Protein AF-G0NQB1-F1 (afdb_monomer)

Sequence (107 aa):
MPKEIKEIKDFLVKARRKDAKSVKIKKNSNNTKFKVRCASYLYTLVVAVSFVCISRKGDISNIRALPKQSHPQRAPVFLPDSLPADKDKAEKLKQSLPPGIQVKELK

Radius of gyration: 19.6 Å; Cα contacts (8 Å, |Δi|>4): 130; chains: 1; bounding box: 33×49×45 Å

pLDDT: mean 76.38, std 19.28, range [37.69, 95.94]

Solvent-accessible surface area (backbone atoms only — not comparable to full-atom values): 6959 Å² total; per-residue (Å²): 115,78,43,82,44,92,50,69,67,62,49,54,56,54,63,70,36,93,56,39,60,34,36,38,37,37,67,49,99,64,35,38,35,43,33,38,35,38,83,86,41,41,38,35,37,73,45,61,66,65,88,71,71,81,70,84,78,85,78,98,79,79,94,74,87,78,84,89,77,91,81,84,89,76,77,87,78,75,79,83,87,70,84,58,79,49,61,53,51,55,52,52,55,58,70,70,49,60,90,87,49,48,73,43,81,43,128

Mean predicted aligned error: 12.9 Å

Organism: Caenorhabd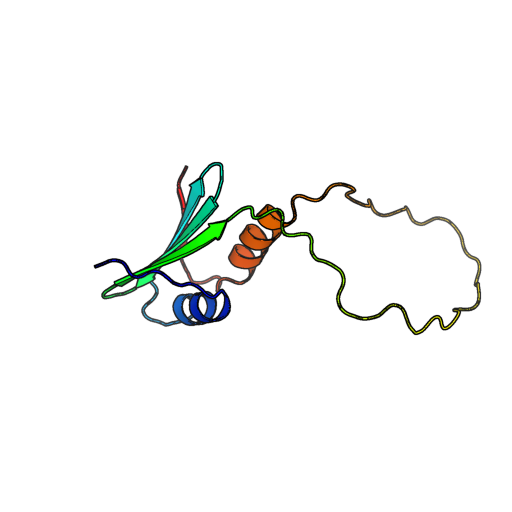itis brenneri (NCBI:txid135651)

Secondary structure (DSSP, 8-state):
--EEE--HHHHHHHHTSTT--EEEEEE-SSEEEEEEE-SS-EEEEEEE---------S------PPPP----------------TTHHHHHHHHHTS-TTSEEEEE-

Nearest PDB structures (foldseek):
  9cai-assembly1_Ck  TM=9.810E-01  e=1.920E-11  Caenorhabditis elegans
  7oyc-assembly1_k1  TM=9.783E-01  e=7.124E-10  Xenopus laevis
  7qiz-assembly1_m  TM=9.636E-01  e=1.758E-09  Solanum lycopersicum
  6zj3-assembly1_Lz  TM=9.551E-01  e=2.478E-08  Euglena gracilis
  8a3w-assembly1_k  TM=9.361E-01  e=1.166E-07  Leishmania major strain Friedlin

InterPro domains:
  IPR002675 Large ribosomal subunit protein eL38 [PF01781] (2-48)
  IPR002675 Large ribosomal subunit protein eL38 [PTHR10965] (1-106)
  IPR038464 Large ribosomal subunit protein eL38 superfamily [G3DSA:3.30.720.90] (1-51)
  IPR038464 Large ribosomal subunit protein eL38 superfamily [G3DSA:3.30.720.90] (52-107)

Structure (mmCIF, N/CA/C/O backbone):
data_AF-G0NQB1-F1
#
_entry.id   AF-G0NQB1-F1
#
loop_
_atom_site.group_PDB
_atom_site.id
_atom_site.type_symbol
_atom_site.label_atom_id
_atom_site.label_alt_id
_atom_site.label_comp_id
_atom_site.label_asym_id
_atom_site.label_entity_id
_atom_site.label_seq_id
_atom_site.pdbx_PDB_ins_code
_atom_site.Cartn_x
_atom_site.Cartn_y
_atom_site.Cartn_z
_atom_site.occupancy
_atom_site.B_iso_or_equiv
_atom_site.auth_seq_id
_atom_site.auth_comp_id
_atom_site.auth_asym_id
_atom_site.auth_atom_id
_atom_site.pdbx_PDB_model_num
ATOM 1 N N . MET A 1 1 ? -9.371 -12.072 6.778 1.00 86.44 1 MET A N 1
ATOM 2 C CA . MET A 1 1 ? -8.842 -12.462 5.449 1.00 86.44 1 MET A CA 1
ATOM 3 C C . MET A 1 1 ? -8.306 -11.231 4.712 1.00 86.44 1 MET A C 1
ATOM 5 O O . MET A 1 1 ? -8.908 -10.168 4.859 1.00 86.44 1 MET A O 1
ATOM 9 N N . PRO A 1 2 ? -7.174 -11.321 3.989 1.00 92.88 2 PRO A N 1
ATOM 10 C CA . PRO A 1 2 ? -6.666 -10.242 3.132 1.00 92.88 2 PRO A CA 1
ATOM 11 C C . PRO A 1 2 ? -7.607 -9.949 1.953 1.00 92.88 2 PRO A C 1
ATOM 13 O O . PRO A 1 2 ? -8.291 -10.855 1.486 1.00 92.88 2 PRO A O 1
ATOM 16 N N . LYS A 1 3 ? -7.637 -8.699 1.477 1.00 95.12 3 LYS A N 1
ATOM 17 C CA . LYS A 1 3 ? -8.419 -8.273 0.305 1.00 95.12 3 LYS A CA 1
ATOM 18 C C . LYS A 1 3 ? -7.513 -7.621 -0.736 1.00 95.12 3 LYS A C 1
ATOM 20 O O . LYS A 1 3 ? -6.680 -6.783 -0.394 1.00 95.12 3 LYS A O 1
ATOM 25 N N . GLU A 1 4 ? -7.696 -7.980 -1.997 1.00 94.88 4 GLU A N 1
ATOM 26 C CA . GLU A 1 4 ? -6.977 -7.370 -3.115 1.00 94.88 4 GLU A CA 1
ATOM 27 C C . GLU A 1 4 ? -7.727 -6.143 -3.648 1.00 94.88 4 GLU A C 1
ATOM 29 O O . GLU A 1 4 ? -8.957 -6.133 -3.695 1.00 94.88 4 GLU A O 1
ATOM 34 N N . ILE A 1 5 ? -6.982 -5.103 -4.024 1.00 94.56 5 ILE A N 1
ATOM 35 C CA . ILE A 1 5 ? -7.498 -3.915 -4.709 1.00 94.56 5 ILE A CA 1
ATOM 36 C C . ILE A 1 5 ? -6.922 -3.909 -6.125 1.00 94.56 5 ILE A C 1
ATOM 38 O O . ILE A 1 5 ? -5.704 -3.973 -6.285 1.00 94.56 5 ILE A O 1
ATOM 42 N N . LYS A 1 6 ? -7.795 -3.802 -7.132 1.00 90.12 6 LYS A N 1
ATOM 43 C CA . LYS A 1 6 ? -7.408 -3.757 -8.551 1.00 90.12 6 LYS A CA 1
ATOM 44 C C . LYS A 1 6 ? -7.105 -2.337 -9.036 1.00 90.12 6 LYS A C 1
ATOM 46 O O . LYS A 1 6 ? -6.227 -2.150 -9.870 1.00 90.12 6 LYS A O 1
ATOM 51 N N . GLU A 1 7 ? -7.802 -1.338 -8.496 1.00 91.12 7 GLU A N 1
ATOM 52 C CA . GLU A 1 7 ? -7.717 0.048 -8.957 1.00 91.12 7 GLU A CA 1
ATOM 53 C C . GLU A 1 7 ? -6.954 0.973 -8.004 1.00 91.12 7 GLU A C 1
ATOM 55 O O . GLU A 1 7 ? -7.046 0.895 -6.778 1.00 91.12 7 GLU A O 1
ATOM 60 N N . ILE A 1 8 ? -6.242 1.937 -8.585 1.00 90.38 8 ILE A N 1
ATOM 61 C CA . ILE A 1 8 ? -5.481 2.942 -7.833 1.00 90.38 8 ILE A CA 1
ATOM 62 C C . ILE A 1 8 ? -6.405 3.903 -7.069 1.00 90.38 8 ILE A C 1
ATOM 64 O O . ILE A 1 8 ? -6.087 4.312 -5.950 1.00 90.38 8 ILE A O 1
ATOM 68 N N . LYS A 1 9 ? -7.553 4.268 -7.653 1.00 90.38 9 LYS A N 1
ATOM 69 C CA . LYS A 1 9 ? -8.508 5.201 -7.033 1.00 90.38 9 LYS A CA 1
ATOM 70 C C . LYS A 1 9 ? -9.034 4.642 -5.713 1.00 90.38 9 LYS A C 1
ATOM 72 O O . LYS A 1 9 ? -8.936 5.305 -4.681 1.00 90.38 9 LYS A O 1
ATOM 77 N N . ASP A 1 10 ? -9.474 3.387 -5.732 1.00 92.69 10 ASP A N 1
ATOM 78 C CA . ASP A 1 10 ? -9.927 2.667 -4.542 1.00 92.69 10 ASP A CA 1
ATOM 79 C C . ASP A 1 10 ? -8.842 2.586 -3.472 1.00 92.69 10 ASP A C 1
ATOM 81 O O . ASP A 1 10 ? -9.115 2.774 -2.285 1.00 92.69 10 ASP A O 1
ATOM 85 N N . PHE A 1 11 ? -7.592 2.358 -3.879 1.00 93.50 11 PHE A N 1
ATOM 86 C CA . PHE A 1 11 ? -6.463 2.346 -2.957 1.00 93.50 11 PHE A CA 1
ATOM 87 C C . PHE A 1 11 ? -6.292 3.688 -2.231 1.00 93.50 11 PHE A C 1
ATOM 89 O O . PHE A 1 11 ? -6.177 3.702 -1.004 1.00 93.50 11 PHE A O 1
ATOM 96 N N . LEU A 1 12 ? -6.324 4.813 -2.953 1.00 91.69 12 LEU A N 1
ATOM 97 C CA . LEU A 1 12 ? -6.192 6.144 -2.350 1.00 91.69 12 LEU A CA 1
ATOM 98 C C . LEU A 1 12 ? -7.356 6.464 -1.408 1.00 91.69 12 LEU A C 1
ATOM 100 O O . LEU A 1 12 ? -7.134 7.007 -0.324 1.00 91.69 12 LEU A O 1
ATOM 104 N N . VAL A 1 13 ? -8.581 6.070 -1.768 1.00 92.94 13 VAL A N 1
ATOM 105 C CA . VAL A 1 13 ? -9.748 6.209 -0.885 1.00 92.94 13 VAL A CA 1
ATOM 106 C C . VAL A 1 13 ? -9.541 5.406 0.399 1.00 92.94 13 VAL A C 1
ATOM 108 O O . VAL A 1 13 ? -9.761 5.928 1.490 1.00 92.94 13 VAL A O 1
ATOM 111 N N . LYS A 1 14 ? -9.063 4.158 0.311 1.00 92.31 14 LYS A N 1
ATOM 112 C CA . LYS A 1 14 ? -8.796 3.320 1.493 1.00 92.31 14 LYS A CA 1
ATOM 113 C C . LYS A 1 14 ? -7.663 3.864 2.360 1.00 92.31 14 LYS A C 1
ATOM 115 O O . LYS A 1 14 ? -7.780 3.806 3.580 1.00 92.31 14 LYS A O 1
ATOM 120 N N . ALA A 1 15 ? -6.608 4.407 1.757 1.00 92.44 15 ALA A N 1
ATOM 121 C CA . ALA A 1 15 ? -5.475 4.986 2.476 1.00 92.44 15 ALA A CA 1
ATOM 122 C C . ALA A 1 15 ? -5.827 6.282 3.225 1.00 92.44 15 ALA A C 1
ATOM 124 O O . ALA A 1 15 ? -5.206 6.584 4.238 1.00 92.44 15 ALA A O 1
ATOM 125 N N . ARG A 1 16 ? -6.826 7.039 2.755 1.00 91.94 16 ARG A N 1
ATOM 126 C CA . ARG A 1 16 ? -7.288 8.281 3.401 1.00 91.94 16 ARG A CA 1
ATOM 127 C C . ARG A 1 16 ? -8.332 8.067 4.496 1.00 91.94 16 ARG A C 1
ATOM 129 O O . ARG A 1 16 ? -8.700 9.022 5.176 1.00 91.94 16 ARG A O 1
ATOM 136 N N . ARG A 1 17 ? -8.846 6.849 4.679 1.00 92.75 17 ARG A N 1
ATOM 137 C CA . ARG A 1 17 ? -9.840 6.598 5.726 1.00 92.75 17 ARG A CA 1
ATOM 138 C C . ARG A 1 17 ? -9.203 6.640 7.115 1.00 92.75 17 ARG A C 1
ATOM 140 O O . ARG A 1 17 ? -8.101 6.145 7.326 1.00 92.75 17 ARG A O 1
ATOM 147 N N . LYS A 1 1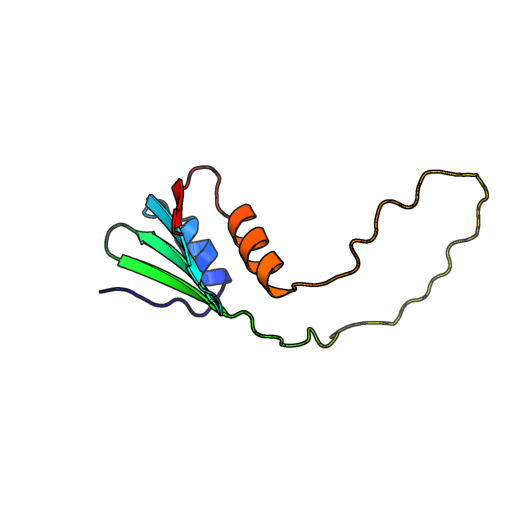8 ? -9.979 7.113 8.091 1.00 91.50 18 LYS A N 1
ATOM 148 C CA . LYS A 1 18 ? -9.610 7.183 9.517 1.00 91.50 18 LYS A CA 1
ATOM 149 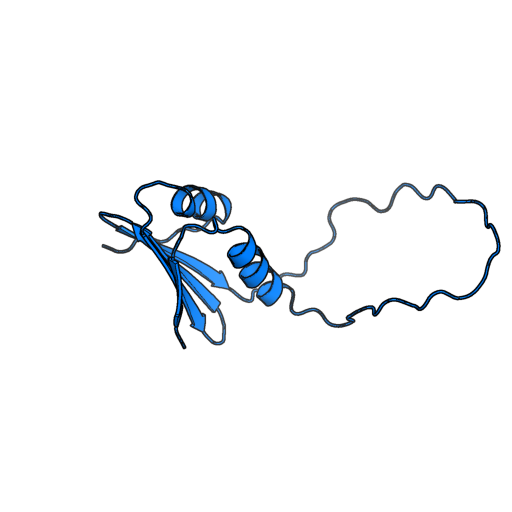C C . LYS A 1 18 ? -9.238 5.841 10.166 1.00 91.50 18 LYS A C 1
ATOM 151 O O . LYS A 1 18 ? -8.596 5.821 11.206 1.00 91.50 18 LYS A O 1
ATOM 156 N N . ASP A 1 19 ? -9.661 4.717 9.587 1.00 90.12 19 ASP A N 1
ATOM 157 C CA . ASP A 1 19 ? -9.354 3.372 10.083 1.00 90.12 19 ASP A CA 1
ATOM 158 C C . ASP A 1 19 ? -8.033 2.804 9.539 1.00 90.12 19 ASP A C 1
ATOM 160 O O . ASP A 1 19 ? -7.611 1.729 9.980 1.00 90.12 19 ASP A O 1
ATOM 164 N N . ALA A 1 20 ? -7.387 3.488 8.588 1.00 92.00 20 ALA A N 1
ATOM 165 C CA . ALA A 1 20 ? -6.090 3.105 8.050 1.00 92.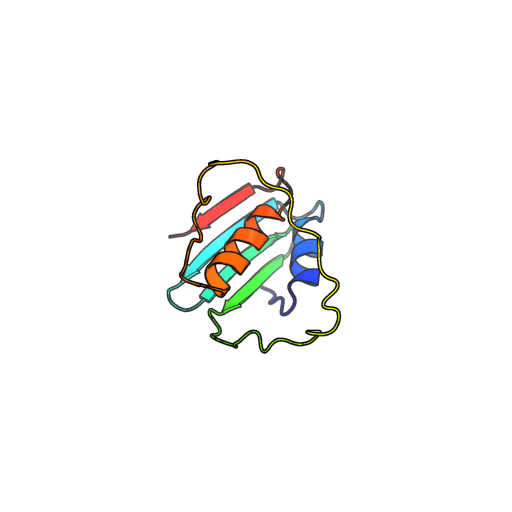00 20 ALA A CA 1
ATOM 166 C C . ALA A 1 20 ? -4.968 3.515 9.017 1.00 92.00 20 ALA A C 1
ATOM 168 O O . ALA A 1 20 ? -4.785 4.687 9.324 1.00 92.00 20 ALA A O 1
ATOM 169 N N . LYS A 1 21 ? -4.208 2.528 9.506 1.00 91.81 21 LYS A N 1
ATOM 170 C CA . LYS A 1 21 ? -3.172 2.726 10.535 1.00 91.81 21 LYS A CA 1
ATOM 171 C C . LYS A 1 21 ? -1.766 2.826 9.953 1.00 91.81 21 LYS A C 1
ATOM 173 O O . LYS A 1 21 ? -0.942 3.596 10.427 1.00 91.81 21 LYS A O 1
ATOM 178 N N . SER A 1 22 ? -1.464 1.989 8.963 1.00 92.62 22 SER A N 1
ATOM 179 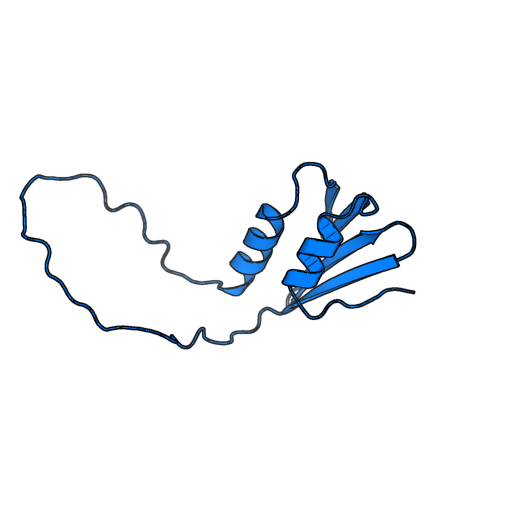C CA . SER A 1 22 ? -0.139 1.945 8.340 1.00 92.62 22 SER A CA 1
ATOM 180 C C . SER A 1 22 ? -0.199 1.405 6.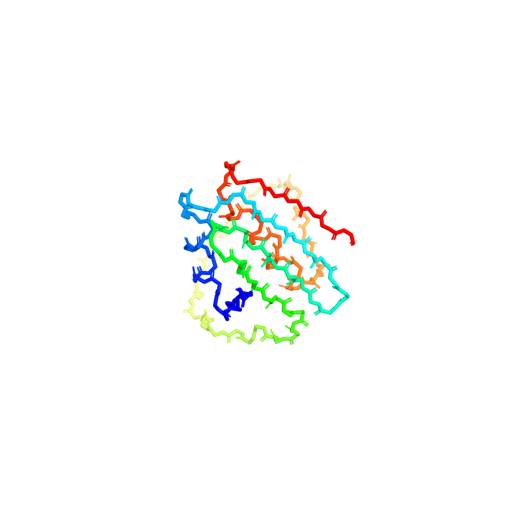921 1.00 92.62 22 SER A C 1
ATOM 182 O O . SER A 1 22 ? -1.054 0.579 6.586 1.00 92.62 22 SER A O 1
ATOM 184 N N . VAL A 1 23 ? 0.749 1.843 6.100 1.00 95.12 23 VAL A N 1
ATOM 185 C CA . VAL A 1 23 ? 0.990 1.320 4.758 1.00 95.12 23 VAL A CA 1
ATOM 186 C C . VAL A 1 23 ? 2.350 0.645 4.750 1.00 95.12 23 VAL A C 1
ATOM 188 O O . VAL A 1 23 ? 3.373 1.267 5.015 1.00 95.12 23 VAL A O 1
ATOM 191 N N . LYS A 1 24 ? 2.372 -0.650 4.444 1.00 95.00 24 LYS A N 1
ATOM 192 C CA . LYS A 1 24 ? 3.608 -1.404 4.244 1.00 95.00 24 LYS A CA 1
ATOM 193 C C . LYS A 1 24 ? 3.864 -1.562 2.758 1.00 95.00 24 LYS A C 1
ATOM 195 O O . LYS A 1 24 ? 3.020 -2.099 2.043 1.00 95.00 24 LYS A O 1
ATOM 200 N N . ILE A 1 25 ? 5.029 -1.138 2.299 1.00 94.56 25 ILE A N 1
ATOM 201 C CA . ILE A 1 25 ? 5.416 -1.225 0.893 1.00 94.56 25 ILE A CA 1
ATOM 202 C C . ILE A 1 25 ? 6.421 -2.356 0.780 1.00 94.56 25 ILE A C 1
ATOM 204 O O . ILE A 1 25 ? 7.509 -2.268 1.340 1.00 94.56 25 ILE A O 1
ATOM 208 N N . LYS A 1 26 ? 6.042 -3.436 0.095 1.00 93.31 26 LYS A N 1
ATOM 209 C CA . LYS A 1 26 ? 6.954 -4.540 -0.207 1.00 93.31 26 LYS A CA 1
ATOM 210 C C . LYS A 1 26 ? 7.369 -4.443 -1.664 1.00 93.31 26 LYS A C 1
ATOM 212 O O . LYS A 1 26 ? 6.545 -4.681 -2.549 1.00 93.31 26 LYS A O 1
ATOM 217 N N . LYS A 1 27 ? 8.633 -4.104 -1.890 1.00 90.56 27 LYS A N 1
ATOM 218 C CA . LYS A 1 27 ? 9.250 -4.152 -3.213 1.00 90.56 27 LYS A CA 1
ATOM 219 C C . LYS A 1 27 ? 9.625 -5.608 -3.499 1.00 90.56 27 LYS A C 1
ATOM 221 O O . LYS A 1 27 ? 10.197 -6.282 -2.652 1.00 90.56 27 LYS A O 1
ATOM 226 N N . ASN A 1 28 ? 9.212 -6.109 -4.650 1.00 89.75 28 ASN A N 1
ATOM 227 C CA . ASN A 1 28 ? 9.618 -7.394 -5.203 1.00 89.75 28 ASN A CA 1
ATOM 228 C C . ASN 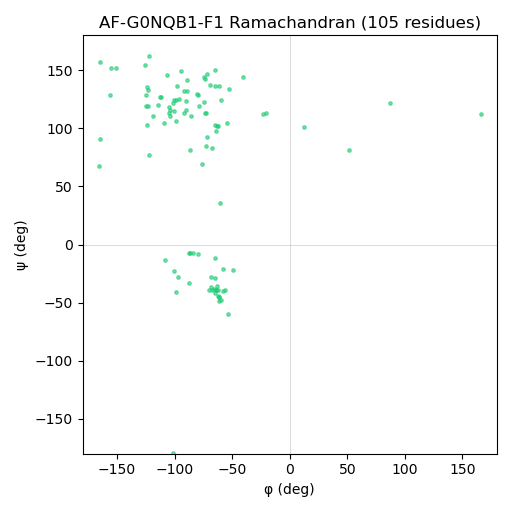A 1 28 ? 10.237 -7.111 -6.576 1.00 89.75 28 ASN A C 1
ATOM 230 O O . ASN A 1 28 ? 9.981 -6.051 -7.148 1.00 89.75 28 ASN A O 1
ATOM 234 N N . SER A 1 29 ? 11.002 -8.046 -7.136 1.00 87.38 29 SER A N 1
ATOM 235 C CA . SER A 1 29 ? 11.719 -7.804 -8.398 1.00 87.38 29 SER A CA 1
ATOM 236 C C . SER A 1 29 ? 10.792 -7.383 -9.547 1.00 87.38 29 SER A C 1
ATOM 238 O O . SER A 1 29 ? 11.110 -6.462 -10.291 1.00 87.38 29 SER A O 1
ATOM 240 N N . ASN A 1 30 ? 9.603 -7.993 -9.634 1.00 84.75 30 ASN A N 1
ATOM 241 C CA . ASN A 1 30 ? 8.678 -7.799 -10.762 1.00 84.75 30 ASN A CA 1
ATOM 242 C C . ASN A 1 30 ? 7.428 -6.979 -10.396 1.00 84.75 30 ASN A C 1
ATOM 244 O O . ASN A 1 30 ? 6.662 -6.563 -11.265 1.00 84.75 30 ASN A O 1
ATOM 248 N N . ASN A 1 31 ? 7.167 -6.778 -9.102 1.00 88.56 31 ASN A N 1
ATOM 249 C CA . ASN A 1 31 ? 5.991 -6.053 -8.631 1.00 88.56 31 ASN A CA 1
ATOM 250 C C . ASN A 1 31 ? 6.243 -5.358 -7.295 1.00 88.56 31 ASN A C 1
ATOM 252 O O . ASN A 1 31 ? 7.022 -5.808 -6.465 1.00 88.56 31 ASN A O 1
ATOM 256 N N . THR A 1 32 ? 5.542 -4.260 -7.054 1.00 90.56 32 THR A N 1
ATOM 257 C CA . THR A 1 32 ? 5.524 -3.603 -5.748 1.00 90.56 32 THR A CA 1
ATOM 258 C C . THR A 1 32 ? 4.142 -3.768 -5.140 1.00 90.56 32 THR A C 1
ATOM 260 O O . THR A 1 32 ? 3.131 -3.461 -5.769 1.00 90.56 32 THR A O 1
ATOM 263 N N . LYS A 1 33 ? 4.085 -4.284 -3.911 1.00 93.75 33 LYS A N 1
ATOM 264 C CA . LYS A 1 33 ? 2.834 -4.505 -3.183 1.00 93.75 33 LYS A CA 1
ATOM 265 C C . LYS A 1 33 ? 2.660 -3.428 -2.123 1.00 93.75 33 LYS A C 1
ATOM 267 O O . LYS A 1 33 ? 3.421 -3.385 -1.154 1.00 93.75 33 LYS A O 1
ATOM 272 N N . PHE A 1 34 ? 1.628 -2.609 -2.274 1.00 94.81 34 PHE A N 1
ATOM 273 C CA . PHE A 1 34 ? 1.211 -1.631 -1.276 1.00 94.81 34 PHE A CA 1
ATOM 274 C C . PHE A 1 34 ? 0.167 -2.265 -0.367 1.00 94.81 34 PHE A C 1
ATOM 276 O O . PHE A 1 34 ? -0.931 -2.598 -0.807 1.00 94.81 34 PHE A O 1
ATOM 283 N N . LYS A 1 35 ? 0.517 -2.465 0.902 1.00 95.00 35 LYS A N 1
ATOM 284 C CA . LYS A 1 35 ? -0.323 -3.149 1.885 1.00 95.00 35 LYS A CA 1
ATOM 285 C C . LYS A 1 35 ? -0.851 -2.150 2.913 1.00 95.00 35 LYS A C 1
ATOM 287 O O . LYS A 1 35 ? -0.110 -1.749 3.805 1.00 95.00 35 LYS A O 1
ATOM 292 N N . VAL A 1 36 ? -2.119 -1.768 2.821 1.00 95.25 36 VAL A N 1
ATOM 293 C CA . VAL A 1 36 ? -2.773 -0.867 3.784 1.00 95.25 36 VAL A CA 1
ATOM 294 C C . VAL A 1 36 ? -3.394 -1.696 4.900 1.00 95.25 36 VAL A C 1
ATOM 296 O O . VAL A 1 36 ? -4.224 -2.575 4.650 1.00 95.25 36 VAL A O 1
ATOM 299 N N . ARG A 1 37 ? -3.005 -1.420 6.146 1.00 94.31 37 ARG A N 1
ATOM 300 C CA . ARG A 1 37 ? -3.621 -2.020 7.329 1.00 94.31 37 ARG A CA 1
ATOM 301 C C . ARG A 1 37 ? -4.775 -1.150 7.813 1.00 94.31 37 ARG A C 1
ATOM 303 O O . ARG A 1 37 ? -4.549 -0.046 8.303 1.00 94.31 37 ARG A O 1
ATOM 310 N N . CYS A 1 38 ? -5.983 -1.698 7.749 1.00 93.19 38 CYS A N 1
ATOM 311 C CA . CYS A 1 38 ? -7.179 -1.131 8.369 1.00 93.19 38 CYS A CA 1
ATOM 312 C C . CYS A 1 38 ? -7.514 -1.873 9.677 1.00 93.19 38 CYS A C 1
ATOM 314 O O . CYS A 1 38 ? -6.815 -2.818 10.063 1.00 93.19 38 CYS A O 1
ATOM 316 N N . ALA A 1 39 ? -8.594 -1.475 10.356 1.00 91.12 39 ALA A N 1
ATOM 317 C CA . ALA A 1 39 ? -9.071 -2.140 11.572 1.00 91.12 39 ALA A CA 1
ATOM 318 C C . ALA A 1 39 ? -9.274 -3.655 11.357 1.00 91.12 39 ALA A C 1
ATOM 320 O O . ALA A 1 39 ? -8.569 -4.468 11.957 1.00 91.12 39 ALA A O 1
ATOM 321 N N . SER A 1 40 ? -10.147 -4.033 10.421 1.00 90.19 40 SER A N 1
ATOM 322 C CA . SER A 1 40 ? -10.537 -5.438 10.211 1.00 90.19 40 SER A CA 1
ATOM 323 C C . SER A 1 40 ? -9.768 -6.139 9.086 1.00 90.19 40 SER A C 1
ATOM 325 O O . SER A 1 40 ? -9.572 -7.351 9.127 1.00 90.19 40 SER A O 1
ATOM 327 N N . TYR A 1 41 ? -9.304 -5.393 8.079 1.00 93.75 41 TYR A N 1
ATOM 328 C CA . TYR A 1 41 ? -8.764 -5.964 6.841 1.00 93.75 41 TYR A CA 1
ATOM 329 C C . TYR A 1 41 ? -7.358 -5.455 6.520 1.00 93.75 41 TYR A C 1
ATOM 331 O O . TYR A 1 41 ? -6.960 -4.354 6.903 1.00 93.75 41 TYR A O 1
ATOM 339 N N . LEU A 1 42 ? -6.620 -6.277 5.777 1.00 94.75 42 LEU A N 1
ATOM 340 C CA . LEU A 1 42 ? -5.406 -5.881 5.079 1.00 94.75 42 LEU A CA 1
ATOM 341 C C . LEU A 1 42 ? -5.753 -5.760 3.598 1.00 94.75 42 LEU A C 1
ATOM 343 O O . LEU A 1 42 ? -6.148 -6.757 2.994 1.00 94.75 42 LEU A O 1
ATOM 347 N N . TYR A 1 43 ? -5.601 -4.566 3.039 1.00 95.69 43 TYR A N 1
ATOM 348 C CA . TYR A 1 43 ? -5.790 -4.336 1.614 1.00 95.69 43 TYR A CA 1
ATOM 349 C C . TYR A 1 43 ? -4.450 -4.352 0.897 1.00 95.69 43 TYR A C 1
ATOM 351 O O . TYR A 1 43 ? -3.493 -3.752 1.385 1.00 95.69 43 TYR A O 1
ATOM 359 N N . THR A 1 44 ? -4.373 -5.014 -0.253 1.00 95.94 44 THR A N 1
ATOM 360 C CA . THR A 1 44 ? -3.151 -5.069 -1.058 1.00 95.94 44 THR A CA 1
ATOM 361 C C . THR A 1 44 ? -3.411 -4.597 -2.478 1.00 95.94 44 THR A C 1
ATOM 363 O O . THR A 1 44 ? -4.194 -5.220 -3.187 1.00 95.94 44 THR A O 1
ATOM 366 N N . LEU A 1 45 ? -2.721 -3.535 -2.892 1.00 94.50 45 LEU A N 1
ATOM 367 C CA . LEU A 1 45 ? -2.605 -3.137 -4.293 1.00 94.50 45 LEU A CA 1
ATOM 368 C C . LEU A 1 45 ? -1.298 -3.710 -4.846 1.00 94.50 45 LEU A C 1
ATOM 370 O O . LEU A 1 45 ? -0.228 -3.486 -4.268 1.00 94.50 45 LEU A O 1
ATOM 374 N N . VAL A 1 46 ? -1.382 -4.455 -5.946 1.00 91.88 46 VAL A N 1
ATOM 375 C CA . VAL A 1 46 ? -0.211 -4.971 -6.660 1.00 91.88 46 VAL A CA 1
ATOM 376 C C . VAL A 1 46 ? 0.042 -4.088 -7.872 1.00 91.88 46 VAL A C 1
ATOM 378 O O . VAL A 1 46 ? -0.764 -4.038 -8.791 1.00 91.88 46 VAL A O 1
ATOM 381 N N . VAL A 1 47 ? 1.177 -3.396 -7.873 1.00 88.81 47 VAL A N 1
ATOM 382 C CA . VAL A 1 47 ? 1.653 -2.638 -9.030 1.00 88.81 47 VAL A CA 1
ATOM 383 C C . VAL A 1 47 ? 2.686 -3.502 -9.735 1.00 88.81 47 VAL A C 1
ATOM 385 O O . VAL A 1 47 ? 3.786 -3.710 -9.217 1.00 88.81 47 VAL A O 1
ATOM 388 N N . ALA A 1 48 ? 2.311 -4.066 -10.879 1.00 85.00 48 ALA A N 1
ATOM 389 C CA . ALA A 1 48 ? 3.249 -4.752 -11.753 1.00 85.00 48 ALA A CA 1
ATOM 390 C C . ALA A 1 48 ? 4.116 -3.727 -12.493 1.00 85.00 48 ALA A C 1
ATOM 392 O O . ALA A 1 48 ? 3.634 -2.663 -12.882 1.00 85.00 48 ALA A O 1
ATOM 393 N N . VAL A 1 49 ? 5.384 -4.072 -12.713 1.00 72.44 49 VAL A N 1
ATOM 394 C CA . VAL A 1 49 ? 6.246 -3.385 -13.684 1.00 72.44 49 VAL A CA 1
ATOM 395 C C . VAL A 1 49 ? 5.826 -3.874 -15.071 1.00 72.44 49 VAL A C 1
ATOM 397 O O . VAL A 1 49 ? 6.472 -4.717 -15.685 1.00 72.44 49 VAL A O 1
ATOM 400 N N . SER A 1 50 ? 4.631 -3.480 -15.502 1.00 54.66 50 SER A N 1
ATOM 401 C CA . SER A 1 50 ? 4.132 -3.808 -16.829 1.00 54.66 50 SER A CA 1
ATOM 402 C C . SER A 1 50 ? 4.658 -2.759 -17.802 1.00 54.66 50 SER A C 1
ATOM 404 O O . SER A 1 50 ? 4.177 -1.627 -17.772 1.00 54.66 50 SER A O 1
ATOM 406 N N . PHE A 1 51 ? 5.569 -3.169 -18.694 1.00 42.34 51 PHE A N 1
ATOM 407 C CA . PHE A 1 51 ? 6.065 -2.439 -19.875 1.00 42.34 51 PHE A CA 1
ATOM 408 C C . PHE A 1 51 ? 4.959 -2.109 -20.901 1.00 42.34 51 PHE A C 1
ATOM 410 O O . PHE A 1 51 ? 5.176 -2.135 -22.112 1.00 42.34 51 PHE A O 1
ATOM 417 N N . VAL A 1 52 ? 3.742 -1.808 -20.455 1.00 43.31 52 VAL A N 1
ATOM 418 C CA . VAL A 1 52 ? 2.710 -1.262 -21.324 1.00 43.31 52 VAL A CA 1
ATOM 419 C C . VAL A 1 52 ? 3.135 0.166 -21.614 1.00 43.31 52 VAL A C 1
ATOM 421 O O . VAL A 1 52 ? 2.888 1.090 -20.836 1.00 43.31 52 VAL A O 1
ATOM 424 N N . CYS A 1 53 ? 3.857 0.283 -22.730 1.00 37.69 53 CYS A N 1
ATOM 425 C CA . CYS A 1 53 ? 3.929 1.448 -23.587 1.00 37.69 53 CYS A CA 1
ATOM 426 C C . CYS A 1 53 ? 2.695 2.307 -23.328 1.00 37.69 53 CYS A C 1
ATOM 428 O O . CYS A 1 53 ? 1.567 1.892 -23.605 1.00 37.69 53 CYS A O 1
ATOM 430 N N . ILE A 1 54 ? 2.904 3.491 -22.755 1.00 44.34 54 ILE A N 1
ATOM 431 C CA . ILE A 1 54 ? 1.909 4.546 -22.851 1.00 44.34 54 ILE A CA 1
ATOM 432 C C . ILE A 1 54 ? 1.915 4.909 -24.334 1.00 44.34 54 ILE A C 1
ATOM 434 O O . ILE A 1 54 ? 2.615 5.819 -24.772 1.00 44.34 54 ILE A O 1
ATOM 438 N N . SER A 1 55 ? 1.182 4.132 -25.130 1.00 41.97 55 SER A N 1
ATOM 439 C CA . SER A 1 55 ? 0.706 4.574 -26.420 1.00 41.97 55 SER A CA 1
ATOM 440 C C . SER A 1 55 ? -0.046 5.861 -26.139 1.00 41.97 55 SER A C 1
ATOM 442 O O . SER A 1 55 ? -1.131 5.856 -25.556 1.00 41.97 55 SER A O 1
ATOM 444 N N . ARG A 1 56 ? 0.624 6.960 -26.489 1.00 52.62 56 ARG A N 1
ATOM 445 C CA . ARG A 1 56 ? 0.070 8.281 -26.760 1.00 52.62 56 ARG A CA 1
ATOM 446 C C . ARG A 1 56 ? -1.401 8.144 -27.159 1.00 52.62 56 ARG A C 1
ATOM 448 O O . ARG A 1 56 ? -1.697 7.613 -28.226 1.00 52.62 56 ARG A O 1
ATOM 455 N N . LYS A 1 57 ? -2.315 8.620 -26.322 1.00 46.50 57 LYS A N 1
ATOM 456 C CA . LYS A 1 57 ? -3.674 8.940 -26.756 1.00 46.50 57 LYS A CA 1
ATOM 457 C C . LYS A 1 57 ? -3.951 10.394 -26.393 1.00 46.50 57 LYS A C 1
ATOM 459 O O . LYS A 1 57 ? -4.181 10.694 -25.228 1.00 46.50 57 LYS A O 1
ATOM 464 N N . GLY A 1 58 ? -3.879 11.222 -27.438 1.00 42.72 58 GLY A N 1
ATOM 465 C CA . GLY A 1 58 ? -4.406 12.584 -27.559 1.00 42.72 58 GLY A CA 1
ATOM 466 C C . GLY A 1 58 ? -3.472 13.692 -27.065 1.00 42.72 58 GLY A C 1
ATOM 467 O O . GLY A 1 58 ? -3.061 13.664 -25.914 1.00 42.72 58 GLY A O 1
ATOM 468 N N . ASP A 1 59 ? -3.053 14.698 -27.832 1.00 39.44 59 ASP A N 1
ATOM 469 C CA . ASP A 1 59 ? -3.277 15.043 -29.237 1.00 39.44 59 ASP A CA 1
ATOM 470 C C . ASP A 1 59 ? -2.106 15.926 -29.696 1.00 39.44 59 ASP A C 1
ATOM 472 O O . ASP A 1 59 ? -1.759 16.920 -29.055 1.00 39.44 59 ASP A O 1
ATOM 476 N N . ILE A 1 60 ? -1.484 15.560 -30.818 1.00 53.41 60 ILE A N 1
ATOM 477 C CA . ILE A 1 60 ? -0.589 16.437 -31.578 1.00 53.41 60 ILE A CA 1
ATOM 478 C C . ILE A 1 60 ? -1.493 17.226 -32.521 1.00 53.41 60 ILE A C 1
ATOM 480 O O . ILE A 1 60 ? -1.664 16.849 -33.674 1.00 53.41 60 ILE A O 1
ATOM 484 N N . SER A 1 61 ? -2.118 18.292 -32.031 1.00 51.25 61 SER A N 1
ATOM 485 C CA . SER A 1 61 ? -2.814 19.247 -32.899 1.00 51.25 61 SER A CA 1
ATOM 486 C C . SER A 1 61 ? -3.146 20.543 -32.161 1.00 51.25 61 SER A C 1
ATOM 488 O O . SER A 1 61 ? -4.312 20.841 -31.937 1.00 51.25 61 SER A O 1
ATOM 490 N N . ASN A 1 62 ? -2.128 21.326 -31.788 1.00 48.25 62 ASN A N 1
ATOM 491 C CA . ASN A 1 62 ? -2.130 22.761 -32.097 1.00 48.25 62 ASN A CA 1
ATOM 492 C C . ASN A 1 62 ? -0.727 23.366 -31.925 1.00 48.25 62 ASN A C 1
ATOM 494 O O . ASN A 1 62 ? -0.320 23.822 -30.858 1.00 48.25 62 ASN A O 1
ATOM 498 N N . ILE A 1 63 ? 0.021 23.355 -33.019 1.00 57.12 63 ILE A N 1
ATOM 499 C CA . ILE A 1 63 ? 1.163 24.230 -33.262 1.00 57.12 63 ILE A CA 1
ATOM 500 C C . ILE A 1 63 ? 0.637 25.667 -33.342 1.00 57.12 63 ILE A C 1
ATOM 502 O O . ILE A 1 63 ? 0.099 26.075 -34.367 1.00 57.12 63 ILE A O 1
ATOM 506 N N . ARG A 1 64 ? 0.817 26.458 -32.280 1.00 52.28 64 ARG A N 1
ATOM 507 C CA . ARG A 1 64 ? 0.801 27.920 -32.397 1.00 52.28 64 ARG A CA 1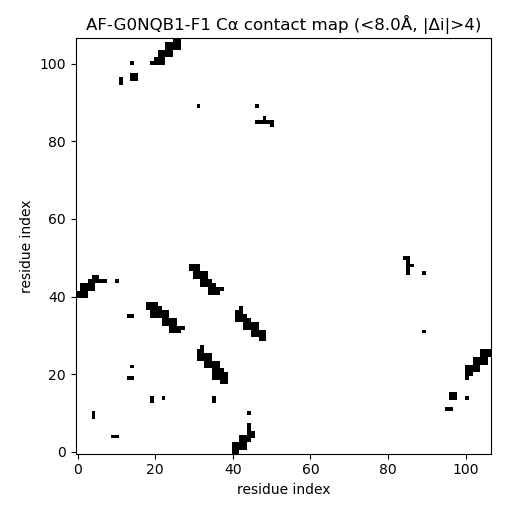
ATOM 508 C C . ARG A 1 64 ? 2.153 28.461 -31.961 1.00 52.28 64 ARG A C 1
ATOM 510 O O . ARG A 1 64 ? 2.544 28.352 -30.805 1.00 52.28 64 ARG A O 1
ATOM 517 N N . ALA A 1 65 ? 2.872 28.969 -32.955 1.00 53.25 65 ALA A N 1
ATOM 518 C CA . ALA A 1 65 ? 4.197 29.547 -32.855 1.00 53.25 65 ALA A CA 1
ATOM 519 C C . ALA A 1 65 ? 4.275 30.643 -31.780 1.00 53.25 65 ALA A C 1
ATOM 521 O O . ALA A 1 65 ? 3.442 31.548 -31.745 1.00 53.25 65 ALA A O 1
ATOM 522 N N . LEU A 1 66 ? 5.317 30.579 -30.949 1.00 48.62 66 LEU A N 1
ATOM 523 C CA . LEU A 1 66 ? 5.776 31.697 -30.127 1.00 48.62 66 LEU A CA 1
ATOM 524 C C . LEU A 1 66 ? 6.853 32.474 -30.907 1.00 48.62 66 LEU A C 1
ATOM 526 O O . LEU A 1 66 ? 7.766 31.845 -31.454 1.00 48.62 66 LEU A O 1
ATOM 530 N N . PRO A 1 67 ? 6.778 33.815 -30.981 1.00 57.78 67 PRO A N 1
ATOM 531 C CA . PRO A 1 67 ? 7.814 34.619 -31.612 1.00 57.78 67 PRO A CA 1
ATOM 532 C C . PRO A 1 67 ? 9.095 34.599 -30.772 1.00 57.78 67 PRO A C 1
ATOM 534 O O . PRO A 1 67 ? 9.073 34.711 -29.546 1.00 57.78 67 PRO A O 1
ATOM 537 N N . LYS A 1 68 ? 10.226 34.453 -31.467 1.00 62.81 68 LYS A N 1
ATOM 538 C CA . LYS A 1 68 ? 11.575 34.497 -30.902 1.00 62.81 68 LYS A CA 1
ATOM 539 C C . LYS A 1 68 ? 11.813 35.854 -30.236 1.00 62.81 68 LYS A C 1
ATOM 541 O O . LYS A 1 68 ? 11.741 36.878 -30.910 1.00 62.81 68 LYS A O 1
ATOM 546 N N . GLN A 1 69 ? 12.188 35.847 -28.961 1.00 52.22 69 GLN A N 1
ATOM 547 C CA . GLN A 1 69 ? 12.924 36.954 -28.360 1.00 52.22 69 GLN A CA 1
ATOM 548 C C . GLN A 1 69 ? 14.213 36.433 -27.730 1.00 52.22 69 GLN A C 1
ATOM 550 O O . GLN A 1 69 ? 14.249 35.439 -27.009 1.00 52.22 69 GLN A O 1
ATOM 555 N N . SER A 1 70 ? 15.285 37.103 -28.119 1.00 61.91 70 SER A N 1
ATOM 556 C CA . SER A 1 70 ? 16.687 36.887 -27.804 1.00 61.91 70 SER A CA 1
ATOM 557 C C . SER A 1 70 ? 17.032 37.326 -26.381 1.00 61.91 70 SER A C 1
ATOM 559 O O . SER A 1 70 ? 16.893 38.514 -26.095 1.00 61.91 70 SER A O 1
ATOM 561 N N . HIS A 1 71 ? 17.566 36.427 -25.544 1.00 55.22 71 HIS A N 1
ATOM 562 C CA . HIS A 1 71 ? 18.619 36.733 -24.557 1.00 55.22 71 HIS A CA 1
ATOM 563 C C . HIS A 1 71 ? 19.291 35.448 -24.007 1.00 55.22 71 HIS A C 1
ATOM 565 O O . HIS A 1 71 ? 18.706 34.368 -24.116 1.00 55.22 71 HIS A O 1
ATOM 571 N N . PRO A 1 72 ? 20.535 35.529 -23.485 1.00 53.88 72 PRO A N 1
ATOM 572 C CA . PRO A 1 72 ? 21.473 34.409 -23.415 1.00 53.88 72 PRO A CA 1
ATOM 573 C C . PRO A 1 72 ? 21.470 33.633 -22.081 1.00 53.88 72 PRO A C 1
ATOM 575 O O . PRO A 1 72 ? 21.283 34.195 -21.008 1.00 53.88 72 PRO A O 1
ATOM 578 N N . GLN A 1 73 ? 21.771 32.333 -22.201 1.00 57.81 73 GLN A N 1
ATOM 579 C CA . GLN A 1 73 ? 22.437 31.445 -21.231 1.00 57.81 73 GLN A CA 1
ATOM 580 C C . GLN A 1 73 ? 21.868 31.417 -19.794 1.00 57.81 73 GLN A C 1
ATOM 582 O O . GLN A 1 73 ? 22.451 31.952 -18.852 1.00 57.81 73 GLN A O 1
ATOM 587 N N . ARG A 1 74 ? 20.797 30.644 -19.584 1.00 47.09 74 ARG A N 1
ATOM 588 C CA . ARG A 1 74 ? 20.619 29.891 -18.330 1.00 47.09 74 ARG A CA 1
ATOM 589 C C . ARG A 1 74 ? 20.464 28.416 -18.673 1.00 47.09 74 ARG A C 1
ATOM 591 O O . ARG A 1 74 ? 19.772 28.074 -19.624 1.00 47.09 74 ARG A O 1
ATOM 598 N N . ALA A 1 75 ? 21.207 27.603 -17.928 1.00 52.12 75 ALA A N 1
ATOM 599 C CA . ALA A 1 75 ? 21.556 26.214 -18.193 1.00 52.12 75 ALA A CA 1
ATOM 600 C C . ALA A 1 75 ? 20.418 25.351 -18.772 1.00 52.12 75 ALA A C 1
ATOM 602 O O . ALA A 1 75 ? 19.277 25.481 -18.320 1.00 52.12 75 ALA A O 1
ATOM 603 N N . PRO A 1 76 ? 20.717 24.401 -19.681 1.00 54.84 76 PRO A N 1
ATOM 604 C CA . PRO A 1 76 ? 19.805 23.296 -19.923 1.00 54.84 76 PRO A CA 1
ATOM 605 C C . PRO A 1 76 ? 19.686 22.515 -18.613 1.00 54.84 76 PRO A C 1
ATOM 607 O O . PRO A 1 76 ? 20.588 21.784 -18.204 1.00 54.84 76 PRO A O 1
ATOM 610 N N . VAL A 1 77 ? 18.581 22.737 -17.907 1.00 54.19 77 VAL A N 1
ATOM 611 C CA . VAL A 1 77 ? 18.185 21.928 -16.761 1.00 54.19 77 VAL A CA 1
ATOM 612 C C . VAL A 1 77 ? 17.936 20.526 -17.302 1.00 54.19 77 VAL A C 1
ATOM 614 O O . VAL A 1 77 ? 16.952 20.289 -17.994 1.00 54.19 77 VAL A O 1
ATOM 617 N N . PHE A 1 78 ? 18.923 19.663 -17.069 1.00 42.34 78 PHE A N 1
ATOM 618 C CA . PHE A 1 78 ? 18.881 18.206 -17.016 1.00 42.34 78 PHE A CA 1
ATOM 619 C C . PHE A 1 78 ? 17.575 17.591 -17.555 1.00 42.34 78 PHE A C 1
ATOM 621 O O . PHE A 1 78 ? 16.569 17.543 -16.848 1.00 42.34 78 PHE A O 1
ATOM 628 N N . LEU A 1 79 ? 17.597 17.077 -18.788 1.00 50.09 79 LEU A N 1
ATOM 629 C CA . LEU A 1 79 ? 16.691 15.993 -19.156 1.00 50.09 79 LEU A CA 1
ATOM 630 C C . LEU A 1 79 ? 17.233 14.731 -18.474 1.00 50.09 79 LEU A C 1
ATOM 632 O O . LEU A 1 79 ? 18.309 14.267 -18.857 1.00 50.09 79 LEU A O 1
ATOM 636 N N . PRO A 1 80 ? 16.543 14.131 -17.490 1.00 55.50 80 PRO A N 1
ATOM 637 C CA . PRO A 1 80 ? 16.770 12.731 -17.203 1.00 55.50 80 PRO A CA 1
ATOM 638 C C . PRO A 1 80 ? 16.140 11.918 -18.343 1.00 55.50 80 PRO A C 1
ATOM 640 O O . PRO A 1 80 ? 14.995 11.470 -18.272 1.00 55.50 80 PRO A O 1
ATOM 643 N N . ASP A 1 81 ? 16.912 11.746 -19.414 1.00 59.56 81 ASP A N 1
ATOM 644 C CA . ASP A 1 81 ? 16.746 10.656 -20.365 1.00 59.56 81 ASP A CA 1
ATOM 645 C C . ASP A 1 81 ? 17.023 9.338 -19.638 1.00 59.56 81 ASP A C 1
ATOM 647 O O . ASP A 1 81 ? 18.165 8.952 -19.402 1.00 59.56 81 ASP A O 1
ATOM 651 N N . SER A 1 82 ? 15.958 8.676 -19.196 1.00 46.41 82 SER A N 1
ATOM 652 C CA . SER A 1 82 ? 15.775 7.217 -19.221 1.00 46.41 82 SER A CA 1
ATOM 653 C C . SER A 1 82 ? 14.604 6.860 -18.314 1.00 46.41 82 SER A C 1
ATOM 655 O O . SER A 1 82 ? 14.641 7.014 -17.097 1.00 46.41 82 SER A O 1
ATOM 657 N N . LEU A 1 83 ? 13.525 6.387 -18.935 1.00 55.00 83 LEU A N 1
ATOM 658 C CA . LEU A 1 83 ? 12.353 5.865 -18.249 1.00 55.00 83 LEU A CA 1
ATOM 659 C C . LEU A 1 83 ? 12.707 4.646 -17.381 1.00 55.00 83 LEU A C 1
ATOM 661 O O . LEU A 1 83 ? 13.251 3.663 -17.887 1.00 55.00 83 LEU A O 1
ATOM 665 N N . PRO A 1 84 ? 12.174 4.605 -16.152 1.00 47.31 84 PRO A N 1
ATOM 666 C CA . PRO A 1 84 ? 11.586 3.394 -15.613 1.00 47.31 84 PRO A CA 1
ATOM 667 C C . PRO A 1 84 ? 10.131 3.701 -15.230 1.00 47.31 84 PRO A C 1
ATOM 669 O O . PRO A 1 84 ? 9.803 3.862 -14.055 1.00 47.31 84 PRO A O 1
ATOM 672 N N . ALA A 1 85 ? 9.256 3.761 -16.240 1.00 56.44 85 ALA A N 1
ATOM 673 C CA . ALA A 1 85 ? 7.880 4.275 -16.169 1.00 56.44 85 ALA A CA 1
ATOM 674 C C . ALA A 1 85 ? 7.007 3.731 -15.015 1.00 56.44 85 ALA A C 1
ATOM 676 O O . ALA A 1 85 ? 6.018 4.361 -14.636 1.00 56.44 85 ALA A O 1
ATOM 677 N N . ASP A 1 86 ? 7.340 2.571 -14.447 1.00 60.47 86 ASP A N 1
ATOM 678 C CA . ASP A 1 86 ? 6.569 1.928 -13.379 1.00 60.47 86 ASP A CA 1
ATOM 679 C C . ASP A 1 86 ? 7.147 2.137 -11.973 1.00 60.47 86 ASP A C 1
ATOM 681 O O . ASP A 1 86 ? 6.398 2.095 -10.992 1.00 60.47 86 ASP A O 1
ATOM 685 N N . LYS A 1 87 ? 8.450 2.431 -11.855 1.00 63.59 87 LYS A N 1
ATOM 686 C CA . LYS A 1 87 ? 9.052 2.833 -10.571 1.00 63.59 87 LYS A CA 1
ATOM 687 C C . LYS A 1 87 ? 8.517 4.205 -10.159 1.00 63.59 87 LYS A C 1
ATOM 689 O O . LYS A 1 87 ? 8.137 4.388 -9.004 1.00 63.59 87 LYS A O 1
ATOM 694 N N . ASP A 1 88 ? 8.349 5.108 -11.123 1.00 73.94 88 ASP A N 1
ATOM 695 C CA . ASP A 1 88 ? 7.737 6.419 -10.901 1.00 73.94 88 ASP A CA 1
ATOM 696 C C . ASP A 1 88 ? 6.279 6.330 -10.448 1.00 73.94 88 ASP A C 1
ATOM 698 O O . ASP A 1 88 ? 5.852 7.117 -9.610 1.00 73.94 88 ASP A O 1
ATOM 702 N N . LYS A 1 89 ? 5.492 5.364 -10.946 1.00 79.44 89 LYS A N 1
ATOM 703 C CA . LYS A 1 89 ? 4.105 5.169 -10.480 1.00 79.44 89 LYS A CA 1
ATOM 704 C C . LYS A 1 89 ? 4.076 4.818 -8.996 1.00 79.44 89 LYS A C 1
ATOM 706 O O . LYS A 1 89 ? 3.280 5.378 -8.247 1.00 79.44 89 LYS A O 1
ATOM 711 N N . ALA A 1 90 ? 4.955 3.915 -8.565 1.00 83.56 90 ALA A N 1
ATOM 712 C CA . ALA A 1 90 ? 5.057 3.523 -7.167 1.00 83.56 90 ALA A CA 1
ATOM 713 C C . ALA A 1 90 ? 5.508 4.693 -6.272 1.00 83.56 90 ALA A C 1
ATOM 715 O O . ALA A 1 90 ? 4.937 4.894 -5.201 1.00 83.56 90 ALA A O 1
ATOM 716 N N . GLU A 1 91 ? 6.482 5.491 -6.711 1.00 84.19 91 GLU A N 1
ATOM 717 C CA . GLU A 1 91 ? 6.962 6.660 -5.961 1.00 84.19 91 GLU A CA 1
ATOM 718 C C . GLU A 1 91 ? 5.928 7.805 -5.933 1.00 84.19 91 GLU A C 1
ATOM 720 O O . GLU A 1 91 ? 5.670 8.379 -4.876 1.00 84.19 91 GLU A O 1
ATOM 725 N N . LYS A 1 92 ? 5.2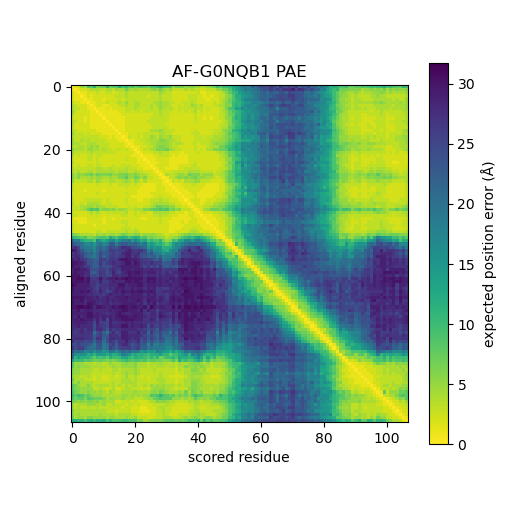09 8.063 -7.033 1.00 85.56 92 LYS A N 1
ATOM 726 C CA . LYS A 1 92 ? 4.070 9.005 -7.063 1.00 85.56 92 LYS A CA 1
ATOM 727 C C . LYS A 1 92 ? 2.936 8.567 -6.137 1.00 85.56 92 LYS A C 1
ATOM 729 O O . LYS A 1 92 ? 2.325 9.396 -5.458 1.00 85.56 92 LYS A O 1
ATOM 734 N N . LEU A 1 93 ? 2.662 7.260 -6.071 1.00 87.88 93 LEU A N 1
ATOM 735 C CA . LEU A 1 93 ? 1.684 6.710 -5.131 1.00 87.88 93 LEU A CA 1
ATOM 736 C C . LEU A 1 93 ? 2.110 6.927 -3.684 1.00 87.88 93 LEU A C 1
ATOM 738 O O . LEU A 1 93 ? 1.260 7.273 -2.870 1.00 87.88 93 LEU A O 1
ATOM 742 N N . LYS A 1 94 ? 3.403 6.787 -3.369 1.00 86.62 94 LYS A N 1
ATOM 743 C CA . LYS A 1 94 ? 3.932 7.115 -2.038 1.00 86.62 94 LYS A CA 1
ATOM 744 C C . LYS A 1 94 ? 3.734 8.587 -1.690 1.00 86.62 94 LYS A C 1
ATOM 746 O O . LYS A 1 94 ? 3.270 8.876 -0.596 1.00 86.62 94 LYS A O 1
ATOM 751 N N . GLN A 1 95 ? 4.032 9.492 -2.622 1.00 86.81 95 GLN A N 1
ATOM 752 C CA . GLN A 1 95 ? 3.869 10.940 -2.430 1.00 86.81 95 GLN A CA 1
ATOM 753 C C . GLN A 1 95 ? 2.400 11.357 -2.259 1.00 86.81 95 GLN A C 1
ATOM 755 O O . GLN A 1 95 ? 2.108 12.336 -1.584 1.00 86.81 95 GLN A O 1
ATOM 760 N N . SER A 1 96 ? 1.467 10.603 -2.848 1.00 86.94 96 SER A N 1
ATOM 761 C CA . SER A 1 96 ? 0.024 10.872 -2.763 1.00 86.94 96 SER A CA 1
ATOM 762 C C . SER A 1 96 ? -0.622 10.395 -1.452 1.00 86.94 96 SER A C 1
ATOM 764 O O . SER A 1 96 ? -1.812 10.658 -1.222 1.00 86.94 96 SER A O 1
ATOM 766 N N . LEU A 1 97 ? 0.119 9.661 -0.611 1.00 86.94 97 LEU A N 1
ATOM 767 C CA . LEU A 1 97 ? -0.358 9.213 0.696 1.00 86.94 97 LEU A CA 1
ATOM 768 C C . LEU A 1 97 ? -0.401 10.389 1.685 1.00 86.94 97 LEU A C 1
ATOM 770 O O . LEU A 1 97 ? 0.483 11.243 1.668 1.00 86.94 97 LEU A O 1
ATOM 774 N N . PRO A 1 98 ? -1.413 10.446 2.569 1.00 84.44 98 PRO A N 1
ATOM 775 C CA . PRO A 1 98 ? -1.510 11.516 3.555 1.00 84.44 98 PRO A CA 1
ATOM 776 C C . PRO A 1 98 ? -0.331 11.455 4.548 1.00 84.44 98 PRO A C 1
ATOM 778 O O . PRO A 1 98 ? -0.039 10.373 5.054 1.00 84.44 98 PRO A O 1
ATOM 781 N N . PRO A 1 99 ? 0.304 12.588 4.906 1.00 82.56 99 PRO A N 1
ATOM 782 C CA . PRO A 1 99 ? 1.513 12.616 5.744 1.00 82.56 99 PRO A CA 1
ATOM 783 C C . PRO A 1 99 ? 1.307 12.110 7.185 1.00 82.56 99 PRO A C 1
ATOM 785 O O . PRO A 1 99 ? 2.277 11.861 7.891 1.00 82.56 99 PRO A O 1
ATOM 788 N N . GLY A 1 100 ? 0.057 11.915 7.624 1.00 86.00 100 GLY A N 1
ATOM 789 C CA . GLY A 1 100 ? -0.273 11.311 8.920 1.00 86.00 100 GLY A CA 1
ATOM 790 C C . GLY A 1 100 ? -0.299 9.777 8.933 1.00 86.00 100 GLY A C 1
ATOM 791 O O . GLY A 1 100 ? -0.449 9.186 10.002 1.00 86.00 100 GLY A O 1
ATOM 792 N N . ILE A 1 101 ? -0.182 9.108 7.776 1.00 89.06 101 ILE A N 1
ATOM 793 C CA . ILE A 1 101 ? -0.175 7.642 7.720 1.00 89.06 101 ILE A CA 1
ATOM 794 C C . ILE A 1 101 ? 1.247 7.102 7.862 1.00 89.06 101 ILE A C 1
ATOM 796 O O . ILE A 1 101 ? 2.171 7.536 7.180 1.00 89.06 101 ILE A O 1
ATOM 800 N N . GLN A 1 102 ? 1.436 6.105 8.727 1.00 91.81 102 GLN A N 1
ATOM 801 C CA . GLN A 1 102 ? 2.754 5.498 8.912 1.00 91.81 102 GLN A CA 1
ATOM 802 C C . GLN A 1 102 ? 3.118 4.632 7.702 1.00 91.81 102 GLN A C 1
ATOM 804 O O . GLN A 1 102 ? 2.496 3.589 7.470 1.00 91.81 102 GLN A O 1
ATOM 809 N N . VAL A 1 103 ? 4.136 5.037 6.942 1.00 92.62 103 VAL A N 1
ATOM 810 C CA . VAL A 1 103 ? 4.654 4.277 5.797 1.00 92.62 103 VAL A CA 1
ATOM 811 C C . VAL A 1 103 ? 5.902 3.500 6.217 1.00 92.62 103 VAL A C 1
ATOM 813 O O . VAL A 1 103 ? 6.863 4.079 6.711 1.00 92.62 103 VAL A O 1
ATOM 816 N N . LYS A 1 104 ? 5.900 2.176 6.018 1.00 93.12 104 LYS A N 1
ATOM 817 C CA . LYS A 1 104 ? 7.045 1.298 6.309 1.00 93.12 104 LYS A CA 1
ATOM 818 C C . LYS A 1 104 ? 7.458 0.521 5.065 1.00 93.12 104 LYS A C 1
ATOM 820 O O . LYS A 1 104 ? 6.679 -0.277 4.540 1.00 93.12 104 LYS A O 1
ATOM 825 N N . GLU A 1 105 ? 8.691 0.713 4.614 1.00 91.56 105 GLU A N 1
ATOM 826 C CA . GLU A 1 105 ? 9.271 -0.099 3.545 1.00 91.56 105 GLU A CA 1
ATOM 827 C C . GLU A 1 105 ? 9.786 -1.430 4.100 1.00 91.56 105 GLU A C 1
ATOM 829 O O . GLU A 1 105 ? 10.487 -1.488 5.110 1.00 91.56 105 GLU A O 1
ATOM 834 N N . LEU A 1 106 ? 9.380 -2.516 3.447 1.00 89.00 106 LEU A N 1
ATOM 835 C CA . LEU A 1 106 ? 9.859 -3.866 3.706 1.00 89.00 106 LEU A CA 1
ATOM 836 C C . LEU A 1 106 ? 10.880 -4.205 2.619 1.00 89.00 106 LEU A C 1
ATOM 838 O O . LEU A 1 106 ? 10.530 -4.156 1.434 1.00 89.00 106 LEU A O 1
ATOM 842 N N . LYS A 1 107 ? 12.107 -4.534 3.040 1.00 80.44 107 LYS A N 1
ATOM 843 C CA . LYS A 1 107 ? 13.113 -5.161 2.176 1.00 80.44 107 LYS A CA 1
ATOM 844 C C . LYS A 1 107 ? 12.684 -6.587 1.801 1.00 80.44 107 LYS A C 1
ATOM 846 O O . LYS A 1 107 ? 11.880 -7.212 2.541 1.00 80.44 107 LYS A O 1
#

Foldseek 3Di:
DAEEDADLVVVLVLLPDPQFAAWEWEDDPFWIWTWTDGDPYIYIYIQGLDPPPPPDDDDPDDDDDDDDDDDDDDDPDDDPPDDSPRVVVVVVSVVSGDPPHHYHYDD